Protein AF-A0AAN7C8I9-F1 (afdb_monomer_lite)

Secondary structure (DSSP, 8-state):
---------THHHHTT----TGGGT-EEEE-TTT--EEEESSSS---EEEEEEEEEEEEETT-HHHHHHHHTT-HHHHHHHHHHTSHHHHHHHHHHH-TT--EEEEEEEEEEE----STT----S--EEEEEEEEE-----GGGSS--

Radius of gyration: 19.4 Å; chains: 1; bounding box: 58×30×47 Å

pLDDT: mean 72.13, std 17.39, range [27.97, 93.81]

Organism: NCBI:txid79813

Structure (mmCIF, N/CA/C/O backbone):
data_AF-A0AAN7C8I9-F1
#
_entry.id   AF-A0AAN7C8I9-F1
#
loop_
_atom_site.group_PDB
_atom_site.id
_atom_site.type_symbol
_atom_site.label_atom_id
_atom_site.label_alt_id
_atom_site.label_comp_id
_atom_site.label_asym_id
_atom_site.label_entity_id
_atom_site.label_seq_id
_atom_site.pdbx_PDB_ins_code
_atom_site.Cartn_x
_atom_site.Cartn_y
_atom_site.Cartn_z
_atom_site.occupancy
_atom_site.B_iso_or_equiv
_atom_site.auth_seq_id
_atom_site.auth_comp_id
_atom_site.auth_asym_id
_atom_site.auth_atom_id
_atom_site.pdbx_PDB_model_num
ATOM 1 N N . MET A 1 1 ? -32.647 3.059 -3.118 1.00 32.75 1 MET A N 1
ATOM 2 C CA . MET A 1 1 ? -31.753 1.885 -3.204 1.00 32.75 1 MET A CA 1
ATOM 3 C C . MET A 1 1 ? -30.351 2.348 -2.859 1.00 32.75 1 MET A C 1
ATOM 5 O O . MET A 1 1 ? -29.703 2.981 -3.679 1.00 32.75 1 MET A O 1
ATOM 9 N N . THR A 1 2 ? -29.940 2.137 -1.615 1.00 27.97 2 THR A N 1
ATOM 10 C CA . THR A 1 2 ? -28.607 2.492 -1.113 1.00 27.97 2 THR A CA 1
ATOM 11 C C . THR A 1 2 ? -27.671 1.328 -1.438 1.00 27.97 2 THR A C 1
ATOM 13 O O . THR A 1 2 ? -28.047 0.194 -1.137 1.00 27.97 2 THR A O 1
ATOM 16 N N . PRO A 1 3 ? -26.498 1.535 -2.060 1.00 34.06 3 PRO A N 1
ATOM 17 C CA . PRO A 1 3 ? -25.567 0.438 -2.266 1.00 34.06 3 PRO A CA 1
ATOM 18 C C . PRO A 1 3 ? -25.014 0.047 -0.894 1.00 34.06 3 PRO A C 1
ATOM 20 O O . PRO A 1 3 ? -24.304 0.822 -0.253 1.00 34.06 3 PRO A O 1
ATOM 23 N N . LEU A 1 4 ? -25.401 -1.136 -0.414 1.00 37.62 4 LEU A N 1
ATOM 24 C CA . LEU A 1 4 ? -24.752 -1.781 0.721 1.00 37.62 4 LEU A CA 1
ATOM 25 C C . LEU A 1 4 ? -23.265 -1.893 0.376 1.00 37.62 4 LEU A C 1
ATOM 27 O O . LEU A 1 4 ? -22.918 -2.403 -0.689 1.00 37.62 4 LEU A O 1
ATOM 31 N N . LEU A 1 5 ? -22.403 -1.351 1.238 1.00 42.94 5 LEU A N 1
ATOM 32 C CA . LEU A 1 5 ? -20.957 -1.520 1.137 1.00 42.94 5 LEU A CA 1
ATOM 33 C C . LEU A 1 5 ? -20.675 -3.020 1.156 1.00 42.94 5 LEU A C 1
ATOM 35 O O . LEU A 1 5 ? -20.799 -3.677 2.187 1.00 42.94 5 LEU A O 1
ATOM 39 N N . ASP A 1 6 ? -20.385 -3.570 -0.014 1.00 44.22 6 ASP A N 1
ATOM 40 C CA . ASP A 1 6 ? -20.184 -4.995 -0.179 1.00 44.22 6 ASP A CA 1
ATOM 41 C C . ASP A 1 6 ? -18.790 -5.350 0.357 1.00 44.22 6 ASP A C 1
ATOM 43 O O . ASP A 1 6 ? -17.793 -5.292 -0.362 1.00 44.22 6 ASP A O 1
ATOM 47 N N . PHE A 1 7 ? -18.702 -5.675 1.653 1.00 47.06 7 PHE A N 1
ATOM 48 C CA . PHE A 1 7 ? -17.485 -6.132 2.350 1.00 47.06 7 PHE A CA 1
ATOM 49 C C . PHE A 1 7 ? -17.096 -7.569 1.948 1.00 47.06 7 PHE A C 1
ATOM 51 O O . PHE A 1 7 ? -16.662 -8.400 2.763 1.00 47.06 7 PHE A O 1
ATOM 58 N N . ASN A 1 8 ? -17.334 -7.912 0.687 1.00 50.03 8 ASN A N 1
ATOM 59 C CA . ASN A 1 8 ? -16.990 -9.196 0.122 1.00 50.03 8 ASN A CA 1
ATOM 60 C C . ASN A 1 8 ? -15.474 -9.281 -0.055 1.00 50.03 8 ASN A C 1
ATOM 62 O O . ASN A 1 8 ? -14.808 -8.327 -0.443 1.00 50.03 8 ASN A O 1
ATOM 66 N N . TYR A 1 9 ? -14.954 -10.449 0.312 1.00 53.62 9 TYR A N 1
ATOM 67 C CA . TYR A 1 9 ? -13.560 -10.873 0.245 1.00 53.62 9 TYR A CA 1
ATOM 68 C C . TYR A 1 9 ? -12.780 -10.185 -0.895 1.00 53.62 9 TYR A C 1
ATOM 70 O O . TYR A 1 9 ? -12.973 -10.480 -2.076 1.00 53.62 9 TYR A O 1
ATOM 78 N N . VAL A 1 10 ? -11.884 -9.259 -0.536 1.00 58.47 10 VAL A N 1
ATOM 79 C CA . VAL A 1 10 ? -11.162 -8.370 -1.469 1.00 58.47 10 VAL A CA 1
ATOM 80 C C . VAL A 1 10 ? -10.090 -9.135 -2.253 1.00 58.47 10 VAL A C 1
ATOM 82 O O . VAL A 1 10 ? -9.513 -8.611 -3.201 1.00 58.47 10 VAL A O 1
ATOM 85 N N . CYS A 1 11 ? -9.841 -10.411 -1.939 1.00 54.56 11 CYS A N 1
ATOM 86 C CA . CYS A 1 11 ? -8.796 -11.200 -2.589 1.00 54.56 11 CYS A CA 1
ATOM 87 C C . CYS A 1 11 ? -8.979 -11.332 -4.115 1.00 54.56 11 CYS A C 1
ATOM 89 O O . CYS A 1 11 ? -7.991 -11.478 -4.834 1.00 54.56 11 CYS A O 1
ATOM 91 N N . GLY A 1 12 ? -10.209 -11.216 -4.637 1.00 55.88 12 GLY A N 1
ATOM 92 C CA . GLY A 1 12 ? -10.450 -11.098 -6.083 1.00 55.88 12 GLY A CA 1
ATOM 93 C C . GLY A 1 12 ? -9.809 -9.848 -6.710 1.00 55.88 12 GLY A C 1
ATOM 94 O O . GLY A 1 12 ? -9.375 -9.898 -7.855 1.00 55.88 12 GLY A O 1
ATOM 95 N N . ARG A 1 13 ? -9.671 -8.757 -5.942 1.00 53.06 13 ARG A N 1
ATOM 96 C CA . ARG A 1 13 ? -8.946 -7.527 -6.313 1.00 53.06 13 ARG A CA 1
ATOM 97 C C . ARG A 1 13 ? -7.452 -7.597 -6.000 1.00 53.06 13 ARG A C 1
ATOM 99 O O . ARG A 1 13 ? -6.675 -6.991 -6.724 1.00 53.06 13 ARG A O 1
ATOM 106 N N . CYS A 1 14 ? -7.032 -8.374 -4.998 1.00 52.75 14 CYS A N 1
ATOM 107 C CA . CYS A 1 14 ? -5.609 -8.674 -4.782 1.00 52.75 14 CYS A CA 1
ATOM 108 C C . CYS A 1 14 ? -5.053 -9.580 -5.931 1.00 52.75 14 CYS A C 1
ATOM 110 O O . CYS A 1 14 ? -3.908 -9.400 -6.331 1.00 52.75 14 CYS A O 1
ATOM 112 N N . LYS A 1 15 ? -5.880 -10.412 -6.607 1.00 49.62 15 LYS A N 1
ATOM 113 C CA . LYS A 1 15 ? -5.560 -10.998 -7.943 1.00 49.62 15 LYS A CA 1
ATOM 114 C C . LYS A 1 15 ? -5.471 -9.958 -9.080 1.00 49.62 15 LYS A C 1
ATOM 116 O O . LYS A 1 15 ? -4.999 -10.288 -10.164 1.00 49.62 15 LYS A O 1
ATOM 121 N N . GLY A 1 16 ? -5.942 -8.733 -8.844 1.00 47.59 16 GLY A N 1
ATOM 122 C CA . GLY A 1 16 ? -5.882 -7.582 -9.750 1.00 47.59 16 GLY A CA 1
ATOM 123 C C . GLY A 1 16 ? -4.601 -6.753 -9.627 1.00 47.59 16 GLY A C 1
ATOM 124 O O . GLY A 1 16 ? -4.404 -5.848 -10.427 1.00 47.59 16 GLY A O 1
ATOM 125 N N . LEU A 1 17 ? -3.694 -7.088 -8.700 1.00 54.91 17 LEU A N 1
ATOM 126 C CA . LEU A 1 17 ? -2.321 -6.566 -8.695 1.00 54.91 17 LEU A CA 1
ATOM 127 C C . LEU A 1 17 ? -1.427 -7.345 -9.674 1.00 54.91 17 LEU A C 1
ATOM 129 O O . LEU A 1 17 ? -0.252 -7.574 -9.404 1.00 54.91 17 LEU A O 1
ATOM 133 N N . ARG A 1 18 ? -1.979 -7.799 -10.807 1.00 56.50 18 ARG A N 1
ATOM 134 C CA . ARG A 1 18 ? -1.134 -8.225 -11.921 1.00 56.50 18 ARG A CA 1
ATOM 135 C C . ARG A 1 18 ? -0.550 -6.955 -12.510 1.00 56.50 18 ARG A C 1
ATOM 137 O O . ARG A 1 18 ? -1.285 -6.106 -13.005 1.00 56.50 18 ARG A O 1
ATOM 144 N N . PHE A 1 19 ? 0.759 -6.820 -12.378 1.00 63.72 19 PHE A N 1
ATOM 145 C CA . PHE A 1 19 ? 1.511 -5.805 -13.083 1.00 63.72 19 PHE A CA 1
ATOM 146 C C . PHE A 1 19 ? 1.506 -6.199 -14.563 1.00 63.72 19 PHE A C 1
ATOM 148 O O . PHE A 1 19 ? 2.253 -7.078 -14.976 1.00 63.72 19 PHE A O 1
ATOM 155 N N . ASP A 1 20 ? 0.542 -5.658 -15.306 1.00 70.31 20 ASP A N 1
ATOM 156 C CA . ASP A 1 20 ? 0.452 -5.793 -16.760 1.00 70.31 20 ASP A CA 1
ATOM 157 C C . ASP A 1 20 ? 1.374 -4.734 -17.364 1.00 70.31 20 ASP A C 1
ATOM 159 O O . ASP A 1 20 ? 0.958 -3.624 -17.695 1.00 70.31 20 ASP A O 1
ATOM 163 N N . ASP A 1 21 ? 2.664 -5.052 -17.366 1.00 71.19 21 ASP A N 1
ATOM 164 C CA . ASP A 1 21 ? 3.720 -4.194 -17.885 1.00 71.19 21 ASP A CA 1
ATOM 165 C C . ASP A 1 21 ? 3.448 -3.786 -19.335 1.00 71.19 21 ASP A C 1
ATOM 167 O O . ASP A 1 21 ? 3.550 -2.603 -19.654 1.00 71.19 21 ASP A O 1
ATOM 171 N N . ALA A 1 22 ? 2.973 -4.707 -20.174 1.00 72.94 22 ALA A N 1
ATOM 172 C CA . ALA A 1 22 ? 2.559 -4.418 -21.542 1.00 72.94 22 ALA A CA 1
ATOM 173 C C . ALA A 1 22 ? 1.454 -3.344 -21.614 1.00 72.94 22 ALA A C 1
ATOM 175 O O . ALA A 1 22 ? 1.573 -2.383 -22.378 1.00 72.94 22 ALA A O 1
ATOM 176 N N . ALA A 1 23 ? 0.399 -3.443 -20.794 1.00 73.94 23 ALA A N 1
ATOM 177 C CA . ALA A 1 23 ? -0.658 -2.424 -20.747 1.00 73.94 23 ALA A CA 1
ATOM 178 C C . ALA A 1 23 ? -0.178 -1.067 -20.199 1.00 73.94 23 ALA A C 1
ATOM 180 O O . ALA A 1 23 ? -0.801 -0.036 -20.465 1.00 73.94 23 ALA A O 1
ATOM 181 N N . LEU A 1 24 ? 0.921 -1.057 -19.444 1.00 72.81 24 LEU A N 1
ATOM 182 C CA . LEU A 1 24 ? 1.569 0.149 -18.928 1.00 72.81 24 LEU A CA 1
ATOM 183 C C . LEU A 1 24 ? 2.602 0.740 -19.906 1.00 72.81 24 LEU A C 1
ATOM 185 O O . LEU A 1 24 ? 3.273 1.710 -19.553 1.00 72.81 24 LEU A O 1
ATOM 189 N N . GLY A 1 25 ? 2.701 0.200 -21.128 1.00 79.00 25 GLY A N 1
ATOM 190 C CA . GLY A 1 25 ? 3.646 0.653 -22.155 1.00 79.00 25 GLY A CA 1
ATOM 191 C C . GLY A 1 25 ? 5.049 0.069 -21.997 1.00 79.00 25 GLY A C 1
ATOM 192 O O . GLY A 1 25 ? 6.001 0.604 -22.556 1.00 79.00 25 GLY A O 1
ATOM 193 N N . GLY A 1 26 ? 5.175 -1.004 -21.219 1.00 83.06 26 GLY A N 1
ATOM 194 C CA . GLY A 1 26 ? 6.409 -1.744 -21.038 1.00 83.06 26 GLY A CA 1
ATOM 195 C C . GLY A 1 26 ? 6.876 -2.387 -22.340 1.00 83.06 26 GLY A C 1
ATOM 196 O O . GLY A 1 26 ? 6.076 -2.935 -23.102 1.00 83.06 26 GLY A O 1
ATOM 197 N N . PHE A 1 27 ? 8.177 -2.334 -22.586 1.00 82.94 27 PHE A N 1
ATOM 198 C CA . PHE A 1 27 ? 8.833 -2.984 -23.707 1.00 82.94 27 PHE A CA 1
ATOM 199 C C . PHE A 1 27 ? 10.162 -3.593 -23.268 1.00 82.94 27 PHE A C 1
ATOM 201 O O . PHE A 1 27 ? 10.808 -3.136 -22.324 1.00 82.94 27 PHE A O 1
ATOM 208 N N . GLU A 1 28 ? 10.564 -4.642 -23.974 1.00 83.00 28 GLU A N 1
ATOM 209 C CA . GLU A 1 28 ? 11.881 -5.240 -23.817 1.00 83.00 28 GLU A CA 1
ATOM 210 C C . GLU A 1 28 ? 12.938 -4.326 -24.452 1.00 83.00 28 GLU A C 1
ATOM 212 O O . GLU A 1 28 ? 12.850 -3.973 -25.630 1.00 83.00 28 GLU A O 1
ATOM 217 N N . SER A 1 29 ? 13.934 -3.937 -23.666 1.00 81.12 29 SER A N 1
ATOM 218 C CA . SER A 1 29 ? 15.134 -3.230 -24.101 1.00 81.12 29 SER A CA 1
ATOM 219 C C . SER A 1 29 ? 16.347 -4.111 -23.839 1.00 81.12 29 SER A C 1
ATOM 221 O O . SER A 1 29 ? 16.315 -5.011 -23.008 1.00 81.12 29 SER A O 1
ATOM 223 N N . VAL A 1 30 ? 17.445 -3.830 -24.531 1.00 80.06 30 VAL A N 1
ATOM 224 C CA . VAL A 1 30 ? 18.747 -4.405 -24.195 1.00 80.06 30 VAL A CA 1
ATOM 225 C C . VAL 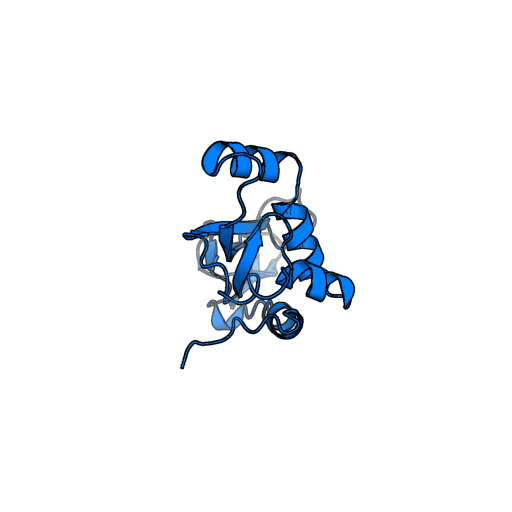A 1 30 ? 19.484 -3.404 -23.317 1.00 80.06 30 VAL A C 1
ATOM 227 O O . VAL A 1 30 ? 19.570 -2.223 -23.667 1.00 80.06 30 VAL A O 1
ATOM 230 N N . SER A 1 31 ? 19.989 -3.865 -22.179 1.00 73.19 31 SER A N 1
ATOM 231 C CA . SER A 1 31 ? 20.826 -3.072 -21.289 1.00 73.19 31 SER A CA 1
ATOM 232 C C . SER A 1 31 ? 22.094 -2.635 -22.016 1.00 73.19 31 SER A C 1
ATOM 234 O O . SER A 1 31 ? 22.812 -3.432 -22.626 1.00 73.19 31 SER A O 1
ATOM 236 N N . ASN A 1 32 ? 22.402 -1.343 -21.915 1.00 69.94 32 ASN A N 1
ATOM 237 C CA . ASN A 1 32 ? 23.599 -0.757 -22.517 1.00 69.94 32 ASN A CA 1
ATOM 238 C C . ASN A 1 32 ? 24.901 -1.209 -21.825 1.00 69.94 32 ASN A C 1
ATOM 240 O O . ASN A 1 32 ? 25.987 -0.929 -22.335 1.00 69.94 32 ASN A O 1
ATOM 244 N N . TYR A 1 33 ? 24.812 -1.859 -20.658 1.00 67.44 33 TYR A N 1
ATOM 245 C CA . TYR A 1 33 ? 25.960 -2.157 -19.800 1.00 67.44 33 TYR A CA 1
ATOM 246 C C . TYR A 1 33 ? 26.453 -3.602 -19.899 1.00 67.44 33 TYR A C 1
ATOM 248 O O . TYR A 1 33 ? 27.665 -3.825 -19.894 1.00 67.44 33 TYR A O 1
ATOM 256 N N . ASP A 1 34 ? 25.539 -4.567 -19.963 1.00 76.94 34 ASP A N 1
ATOM 257 C CA . ASP A 1 34 ? 25.829 -6.008 -19.976 1.00 76.94 34 ASP A CA 1
ATOM 258 C C . ASP A 1 34 ? 25.202 -6.742 -21.172 1.00 76.94 34 ASP A C 1
ATOM 260 O O . ASP A 1 34 ? 25.566 -7.885 -21.438 1.00 76.94 34 ASP A O 1
ATOM 264 N N . GLY A 1 35 ? 24.344 -6.071 -21.950 1.00 78.00 35 GLY A N 1
ATOM 265 C CA . GLY A 1 35 ? 23.661 -6.668 -23.095 1.00 78.00 35 GLY A CA 1
ATOM 266 C C . GLY A 1 35 ? 22.508 -7.598 -22.713 1.00 78.00 35 GLY A C 1
ATOM 267 O O . GLY A 1 35 ? 21.988 -8.288 -23.590 1.00 78.00 35 GLY A O 1
ATOM 268 N N . GLU A 1 36 ? 22.110 -7.626 -21.439 1.00 76.69 36 GLU A N 1
ATOM 269 C CA . GLU A 1 36 ? 20.985 -8.428 -20.962 1.00 76.69 36 GLU A CA 1
ATOM 270 C C . GLU A 1 36 ? 19.643 -7.763 -21.291 1.00 76.69 36 GLU A C 1
ATOM 272 O O . GLU A 1 36 ? 19.546 -6.547 -21.480 1.00 76.69 36 GLU A O 1
ATOM 277 N N . SER A 1 37 ? 18.594 -8.578 -21.370 1.00 78.19 37 SER A N 1
ATOM 278 C CA . SER A 1 37 ? 17.227 -8.087 -21.546 1.00 78.19 37 SER A CA 1
ATOM 279 C C . SER A 1 37 ? 16.749 -7.373 -20.278 1.00 78.19 37 SER A C 1
ATOM 281 O O . SER A 1 37 ? 16.879 -7.892 -19.168 1.00 78.19 37 SER A O 1
ATOM 283 N N . GLU A 1 38 ? 16.192 -6.176 -20.441 1.00 77.38 38 GLU A N 1
ATOM 284 C CA . GLU A 1 38 ? 15.601 -5.381 -19.370 1.00 77.38 38 GLU A CA 1
ATOM 285 C C . GLU A 1 38 ? 14.205 -4.884 -19.766 1.00 77.38 38 GLU A C 1
ATOM 287 O O . GLU A 1 38 ? 13.947 -4.503 -20.910 1.00 77.38 38 GLU A O 1
ATOM 292 N N . LEU A 1 39 ? 13.286 -4.853 -18.802 1.00 76.75 39 LEU A N 1
ATOM 293 C CA . LEU A 1 39 ? 11.981 -4.223 -18.986 1.00 76.75 39 LEU A CA 1
ATOM 294 C C . LEU A 1 39 ? 12.132 -2.705 -18.851 1.00 76.75 39 LEU A C 1
ATOM 296 O O . LEU A 1 39 ? 12.524 -2.230 -17.788 1.00 76.75 39 LEU A O 1
ATOM 300 N N . LYS A 1 40 ? 11.760 -1.944 -19.882 1.00 79.06 40 LYS A N 1
ATOM 301 C CA . LYS A 1 40 ? 11.660 -0.477 -19.846 1.00 79.06 40 LYS A CA 1
ATOM 302 C C . LYS A 1 40 ? 10.233 -0.015 -20.072 1.00 79.06 40 LYS A C 1
ATOM 304 O O . LYS A 1 40 ? 9.443 -0.701 -20.701 1.00 79.06 40 LYS A O 1
ATOM 309 N N . PHE A 1 41 ? 9.920 1.179 -19.580 1.00 77.44 41 PHE A N 1
ATOM 310 C CA . PHE A 1 41 ? 8.627 1.839 -19.802 1.00 77.44 41 PHE A CA 1
ATOM 311 C C . PHE A 1 41 ? 8.732 3.126 -20.624 1.00 77.44 41 PHE A C 1
ATOM 313 O O . PHE A 1 41 ? 7.717 3.732 -20.953 1.00 77.44 41 PHE A O 1
ATOM 320 N N . ASP A 1 42 ? 9.953 3.568 -20.920 1.00 74.31 42 ASP A N 1
ATOM 321 C CA . ASP A 1 42 ? 10.253 4.705 -21.784 1.00 74.31 42 ASP A CA 1
ATOM 322 C C . ASP A 1 42 ? 11.697 4.570 -22.301 1.00 74.31 42 ASP A C 1
ATOM 324 O O . ASP A 1 42 ? 12.456 3.723 -21.822 1.00 74.31 42 ASP A O 1
ATOM 328 N N . GLU A 1 43 ? 12.087 5.406 -23.258 1.00 72.38 43 GLU A N 1
ATOM 329 C CA . GLU A 1 43 ? 13.462 5.459 -23.773 1.00 72.38 43 GLU A CA 1
ATOM 330 C C . GLU A 1 43 ? 14.440 6.108 -22.772 1.00 72.38 43 GLU A C 1
ATOM 332 O O . GLU A 1 43 ? 15.654 5.953 -22.909 1.00 72.38 43 GLU A O 1
ATOM 337 N N . ASP A 1 44 ? 13.925 6.819 -21.759 1.00 74.31 44 ASP A N 1
ATOM 338 C CA . ASP A 1 44 ? 14.714 7.474 -20.710 1.00 74.31 44 ASP A CA 1
ATOM 339 C C . ASP A 1 44 ? 14.741 6.704 -19.373 1.00 74.31 44 ASP A C 1
ATOM 341 O O . ASP A 1 44 ? 13.939 5.808 -19.114 1.00 74.31 44 ASP A O 1
ATOM 345 N N . GLU A 1 45 ? 15.669 7.083 -18.488 1.00 70.00 45 GLU A N 1
ATOM 346 C CA . GLU A 1 45 ? 15.883 6.429 -17.185 1.00 70.00 45 GLU A CA 1
ATOM 347 C C . GLU A 1 45 ? 15.076 7.055 -16.031 1.00 70.00 45 GLU A C 1
ATOM 349 O O . GLU A 1 45 ? 15.354 6.795 -14.862 1.00 70.00 45 GLU A O 1
ATOM 354 N N . ARG A 1 46 ? 14.093 7.932 -16.289 1.00 72.75 46 ARG A N 1
ATOM 355 C CA . ARG A 1 46 ? 13.449 8.645 -15.168 1.00 72.75 46 ARG A CA 1
ATOM 356 C C . ARG A 1 46 ? 12.513 7.729 -14.374 1.00 72.75 46 ARG A C 1
ATOM 358 O O . ARG A 1 46 ? 11.846 6.842 -14.907 1.00 72.75 46 ARG A O 1
ATOM 365 N N . LEU A 1 47 ? 12.380 8.034 -13.087 1.00 70.50 47 LEU A N 1
ATOM 366 C CA . LEU A 1 47 ? 11.412 7.409 -12.193 1.00 70.50 47 LEU A CA 1
ATOM 367 C C . LEU A 1 47 ? 9.978 7.541 -12.746 1.00 70.50 47 LEU A C 1
ATOM 369 O O . LEU A 1 47 ? 9.523 8.643 -13.066 1.00 70.50 47 LEU A O 1
ATOM 373 N N . ARG A 1 48 ? 9.249 6.424 -12.826 1.00 75.44 48 ARG A N 1
ATOM 374 C CA . ARG A 1 48 ? 7.853 6.379 -13.284 1.00 75.44 48 ARG A CA 1
ATOM 375 C C . ARG A 1 48 ? 6.913 6.014 -12.144 1.00 75.44 48 ARG A C 1
ATOM 377 O O . ARG A 1 48 ? 7.219 5.153 -11.325 1.00 75.44 48 ARG A O 1
ATOM 384 N N . LYS A 1 49 ? 5.745 6.663 -12.116 1.00 78.31 49 LYS A N 1
ATOM 385 C CA . LYS A 1 49 ? 4.661 6.382 -11.167 1.00 78.31 49 LYS A CA 1
ATOM 386 C C . LYS A 1 49 ? 3.466 5.815 -11.920 1.00 78.31 49 LYS A C 1
ATOM 388 O O . LYS A 1 49 ? 2.840 6.514 -12.713 1.00 78.31 49 LYS A O 1
ATOM 393 N N . PHE A 1 50 ? 3.117 4.572 -11.628 1.00 77.69 50 PHE A N 1
ATOM 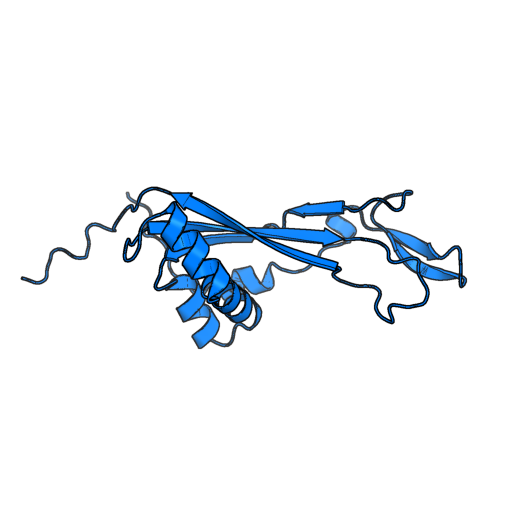394 C CA . PHE A 1 50 ? 1.974 3.878 -12.200 1.00 77.69 50 PHE A CA 1
ATOM 395 C C . PHE A 1 50 ? 0.883 3.740 -11.149 1.00 77.69 50 PHE A C 1
ATOM 397 O O . PHE A 1 50 ? 1.083 3.153 -10.086 1.00 77.69 50 PHE A O 1
ATOM 404 N N . ARG A 1 51 ? -0.304 4.275 -11.432 1.00 75.44 51 ARG A N 1
ATOM 405 C CA . ARG A 1 51 ? -1.465 4.042 -10.574 1.00 75.44 51 ARG A CA 1
ATOM 406 C C . ARG A 1 51 ? -1.981 2.639 -10.850 1.00 75.44 51 ARG A C 1
ATOM 408 O O . ARG A 1 51 ? -2.422 2.353 -11.961 1.00 75.44 51 ARG A O 1
ATOM 415 N N . LEU A 1 52 ? -1.947 1.777 -9.842 1.00 74.06 52 LEU A N 1
ATOM 416 C CA . LEU A 1 52 ? -2.546 0.459 -9.969 1.00 74.06 52 LEU A CA 1
ATOM 417 C C . LEU A 1 52 ? -4.067 0.632 -9.982 1.00 74.06 52 LEU A C 1
ATOM 419 O O . LEU A 1 52 ? -4.606 1.500 -9.289 1.00 74.06 52 LEU A O 1
ATOM 423 N N . ASN A 1 53 ? -4.782 -0.197 -10.746 1.00 70.44 53 ASN A N 1
ATOM 424 C CA . ASN A 1 53 ? -6.249 -0.227 -10.718 1.00 70.44 53 ASN A CA 1
ATOM 425 C C . ASN A 1 53 ? -6.758 -0.920 -9.437 1.00 70.44 53 ASN A C 1
ATOM 427 O O . ASN A 1 53 ? -7.539 -1.870 -9.467 1.00 70.44 53 ASN A O 1
ATOM 431 N N . TYR A 1 54 ? -6.255 -0.459 -8.295 1.00 74.25 54 TYR A N 1
ATOM 432 C CA . TYR A 1 54 ? -6.597 -0.908 -6.965 1.00 74.25 54 TYR A CA 1
ATOM 433 C C . TYR A 1 54 ? -7.288 0.242 -6.245 1.00 74.25 54 TYR A C 1
ATOM 435 O O . TYR A 1 54 ? -6.672 1.256 -5.919 1.00 74.25 54 TYR A O 1
ATOM 443 N N . LYS A 1 55 ? -8.586 0.069 -6.010 1.00 76.50 55 LYS A N 1
ATOM 444 C CA . LYS A 1 55 ? -9.390 0.958 -5.175 1.00 76.50 55 LYS A CA 1
ATOM 445 C C . LYS A 1 55 ? -10.107 0.116 -4.139 1.00 76.50 55 LYS A C 1
ATOM 447 O O . LYS A 1 55 ? -10.874 -0.789 -4.496 1.00 76.50 55 LYS A O 1
ATOM 452 N N . LEU A 1 56 ? -9.861 0.402 -2.868 1.00 85.69 56 LEU A N 1
ATOM 453 C CA . LEU A 1 56 ? -10.521 -0.264 -1.754 1.00 85.69 56 LEU A CA 1
ATOM 454 C C . LEU A 1 56 ? -11.040 0.774 -0.772 1.00 85.69 56 LEU A C 1
ATOM 456 O O . LEU A 1 56 ? -10.275 1.594 -0.295 1.00 85.69 56 LEU A O 1
ATOM 460 N N . LYS A 1 57 ? -12.322 0.685 -0.435 1.00 88.31 57 LYS A N 1
ATOM 461 C CA . LYS A 1 57 ? -12.908 1.449 0.657 1.00 88.31 57 LYS A CA 1
ATOM 462 C C . LYS A 1 57 ? -12.960 0.578 1.907 1.00 88.31 57 LYS A C 1
ATOM 464 O O . LYS A 1 57 ? -13.435 -0.555 1.824 1.00 88.31 57 LYS A O 1
ATOM 469 N N . ASP A 1 58 ? -12.490 1.093 3.034 1.00 90.00 58 ASP A N 1
ATOM 470 C CA . ASP A 1 58 ? -12.467 0.400 4.324 1.00 90.00 58 ASP A CA 1
ATOM 471 C C . ASP A 1 58 ? -12.782 1.362 5.489 1.00 90.00 58 ASP A C 1
ATOM 473 O O . ASP A 1 58 ? -12.996 2.559 5.280 1.00 90.00 58 ASP A O 1
ATOM 477 N N . LEU A 1 59 ? -12.855 0.842 6.715 1.00 91.12 59 LEU A N 1
ATOM 478 C CA . LEU A 1 59 ? -13.138 1.620 7.928 1.00 91.12 59 LEU A CA 1
ATOM 479 C C . LEU A 1 59 ? -11.954 1.565 8.894 1.00 91.12 59 LEU A C 1
ATOM 481 O O . LEU A 1 59 ? -11.647 0.507 9.431 1.00 91.12 59 LEU A O 1
ATOM 485 N N . TYR A 1 60 ? -11.306 2.696 9.152 1.00 90.19 60 TYR A N 1
ATOM 486 C CA . TYR A 1 60 ? -10.259 2.794 10.174 1.00 90.19 60 TYR A CA 1
ATOM 487 C C . TYR A 1 60 ? -10.899 2.962 11.568 1.00 90.19 60 TYR A C 1
ATOM 489 O O . TYR A 1 60 ? -11.927 3.641 11.655 1.00 90.19 60 TYR A O 1
ATOM 497 N N . PRO A 1 61 ? -10.337 2.396 12.657 1.00 91.50 61 PRO A N 1
ATOM 498 C CA . PRO A 1 61 ? -9.063 1.663 12.752 1.00 91.50 61 PRO A CA 1
ATOM 499 C C . PRO A 1 61 ? -9.143 0.152 12.501 1.00 91.50 61 PRO A C 1
ATOM 501 O O . PRO A 1 61 ? -8.104 -0.502 12.429 1.00 91.50 61 PRO A O 1
ATOM 504 N N . GLU A 1 62 ? -10.341 -0.414 12.382 1.00 89.88 62 GLU A N 1
ATOM 505 C CA . GLU A 1 62 ? -10.533 -1.872 12.368 1.00 89.88 62 GLU A CA 1
ATOM 506 C C . GLU A 1 62 ? -10.173 -2.534 11.026 1.00 89.88 62 GLU A C 1
ATOM 508 O O . GLU A 1 62 ? -9.791 -3.706 10.979 1.00 89.88 62 GLU A O 1
ATOM 513 N N . LEU A 1 63 ? -10.265 -1.772 9.935 1.00 92.25 63 LEU A N 1
ATOM 514 C CA . LEU A 1 63 ? -10.047 -2.182 8.547 1.00 92.25 63 LEU A CA 1
ATOM 515 C C . LEU A 1 63 ? -10.745 -3.517 8.217 1.00 92.25 63 LEU A C 1
ATOM 517 O O . LEU A 1 63 ? -10.077 -4.484 7.832 1.00 92.25 63 LEU A O 1
ATOM 521 N N . PRO A 1 64 ? -12.073 -3.636 8.434 1.00 92.38 64 PRO A N 1
ATOM 522 C CA . PRO A 1 64 ? -12.795 -4.901 8.319 1.00 92.38 64 PRO A CA 1
ATOM 523 C C . PRO A 1 64 ? -12.646 -5.586 6.953 1.00 92.38 64 PRO A C 1
ATOM 525 O O . PRO A 1 64 ? -12.581 -6.818 6.908 1.00 92.38 64 PRO A O 1
ATOM 528 N N . ALA A 1 65 ? -12.563 -4.839 5.846 1.00 88.81 65 ALA A N 1
ATOM 529 C CA . ALA A 1 65 ? -12.435 -5.440 4.516 1.00 88.81 65 ALA A CA 1
ATOM 530 C C . ALA A 1 65 ? -11.052 -6.086 4.315 1.00 88.81 65 ALA A C 1
ATOM 532 O O . ALA A 1 65 ? -10.954 -7.236 3.857 1.00 88.81 65 ALA A O 1
ATOM 533 N N . LEU A 1 66 ? -9.985 -5.382 4.702 1.00 89.94 66 LEU A N 1
ATOM 534 C CA . LEU A 1 66 ? -8.625 -5.917 4.694 1.00 89.94 66 LEU A CA 1
ATOM 535 C C . LEU A 1 66 ? -8.451 -7.054 5.706 1.00 89.94 66 LEU A C 1
ATOM 537 O O . LEU A 1 66 ? -7.871 -8.082 5.365 1.00 89.94 66 LEU A O 1
ATOM 541 N N . SER A 1 67 ? -8.995 -6.904 6.917 1.00 91.88 67 SER A N 1
ATOM 542 C CA . SER A 1 67 ? -8.939 -7.906 7.989 1.00 91.88 67 SER A CA 1
ATOM 543 C C . SER A 1 67 ? -9.560 -9.232 7.547 1.00 91.88 67 SER A C 1
ATOM 545 O O . SER A 1 67 ? -8.908 -10.277 7.589 1.00 91.88 67 SER A O 1
ATOM 547 N N . LYS A 1 68 ? -10.780 -9.187 6.994 1.00 88.81 68 LYS A N 1
ATOM 548 C CA . LYS A 1 68 ? -11.465 -10.365 6.444 1.00 88.81 68 LYS A CA 1
ATOM 549 C C . LYS A 1 68 ? -10.678 -11.020 5.304 1.00 88.81 68 LYS A C 1
ATOM 551 O O . LYS A 1 68 ? -10.664 -12.242 5.185 1.00 88.81 68 LYS A O 1
ATOM 556 N N . SER A 1 69 ? -10.027 -10.221 4.459 1.00 86.38 69 SER A N 1
ATOM 557 C CA . SER A 1 69 ? -9.256 -10.727 3.315 1.00 86.38 69 SER A CA 1
ATOM 558 C C . SER A 1 69 ? -7.931 -11.366 3.739 1.00 86.38 69 SER A C 1
ATOM 560 O O . SER A 1 69 ? -7.577 -12.422 3.215 1.00 86.38 69 SER A O 1
ATOM 562 N N . SER A 1 70 ? -7.240 -10.770 4.714 1.00 88.00 70 SER A N 1
ATOM 563 C CA . SER A 1 70 ? -6.044 -11.334 5.351 1.00 88.00 70 SER A CA 1
ATOM 564 C C . SER A 1 70 ? -6.362 -12.661 6.050 1.00 88.00 70 SER A C 1
ATOM 566 O O . SER A 1 70 ? -5.715 -13.669 5.772 1.00 88.00 70 SER A O 1
ATOM 568 N N . ALA A 1 71 ? -7.442 -12.713 6.841 1.00 87.44 71 ALA A N 1
ATOM 569 C CA . ALA A 1 71 ? -7.880 -13.934 7.523 1.00 87.44 71 ALA A CA 1
ATOM 570 C C . ALA A 1 71 ? -8.208 -15.089 6.557 1.00 87.44 71 ALA A C 1
ATOM 572 O O . ALA A 1 71 ? -8.057 -16.256 6.910 1.00 87.44 71 ALA A O 1
ATOM 573 N N . GLY A 1 72 ? -8.622 -14.779 5.324 1.00 83.69 72 GLY A N 1
ATOM 574 C CA . GLY A 1 72 ? -8.804 -15.770 4.262 1.00 83.69 72 GLY A CA 1
ATOM 575 C C . GLY A 1 72 ? -7.551 -16.044 3.418 1.00 83.69 72 GLY A C 1
ATOM 576 O O . GLY A 1 72 ? -7.690 -16.552 2.308 1.00 83.69 72 GLY A O 1
ATOM 577 N N . GLY A 1 73 ? -6.354 -15.687 3.896 1.00 83.69 73 GLY A N 1
ATOM 578 C CA . GLY A 1 73 ? -5.059 -16.067 3.316 1.00 83.69 73 GLY A CA 1
ATOM 579 C C . GLY A 1 73 ? -4.452 -15.085 2.309 1.00 83.69 73 GLY A C 1
ATOM 580 O O . GLY A 1 73 ? -3.471 -15.421 1.646 1.00 83.69 73 GLY A O 1
ATOM 581 N N . CYS A 1 74 ? -5.005 -13.880 2.150 1.00 84.19 74 CYS A N 1
ATOM 582 C CA . CYS A 1 74 ? -4.483 -12.929 1.172 1.00 84.19 74 CYS A CA 1
ATOM 583 C C . CYS A 1 74 ? -3.279 -12.132 1.707 1.00 84.19 74 CYS A C 1
ATOM 585 O O . CYS A 1 74 ? -3.452 -11.134 2.406 1.00 84.19 74 CYS A O 1
ATOM 587 N N . GLN A 1 75 ? -2.068 -12.524 1.306 1.00 82.62 75 GLN A N 1
ATOM 588 C CA . GLN A 1 75 ? -0.811 -11.904 1.756 1.00 82.62 75 GLN A CA 1
ATOM 589 C C . GLN A 1 75 ? -0.681 -10.416 1.392 1.00 82.62 75 GLN A C 1
ATOM 591 O O . GLN A 1 75 ? -0.250 -9.623 2.220 1.00 82.62 75 GLN A O 1
ATOM 596 N N . SER A 1 76 ? -1.082 -9.997 0.186 1.00 82.50 76 SER A N 1
ATOM 597 C CA . SER A 1 76 ? -1.004 -8.578 -0.211 1.00 82.50 76 SER A CA 1
ATOM 598 C C . SER A 1 76 ? -1.943 -7.704 0.617 1.00 82.50 76 SER A C 1
ATOM 600 O O . SER A 1 76 ? -1.575 -6.626 1.073 1.00 82.50 76 SER A O 1
ATOM 602 N N . CYS A 1 77 ? -3.165 -8.188 0.830 1.00 86.25 77 CYS A N 1
ATOM 603 C CA . CYS A 1 77 ? -4.164 -7.504 1.632 1.00 86.25 77 CYS A CA 1
ATOM 604 C C . CYS A 1 77 ? -3.726 -7.466 3.129 1.00 86.25 77 CYS A C 1
ATOM 606 O O . CYS A 1 77 ? -3.963 -6.466 3.807 1.00 86.25 77 CYS A O 1
ATOM 608 N N . ASP A 1 78 ? -3.019 -8.493 3.628 1.00 87.88 78 ASP A N 1
ATOM 609 C CA . ASP A 1 78 ? -2.383 -8.486 4.958 1.00 87.88 78 ASP A CA 1
ATOM 610 C C . ASP A 1 78 ? -1.239 -7.466 5.069 1.00 87.88 78 ASP A C 1
ATOM 612 O O . ASP A 1 78 ? -1.214 -6.665 6.003 1.00 87.88 78 ASP A O 1
ATOM 616 N N . PHE A 1 79 ? -0.353 -7.418 4.071 1.00 88.62 79 PHE A N 1
ATOM 617 C CA . PHE A 1 79 ? 0.728 -6.435 3.996 1.00 88.62 79 PHE A CA 1
ATOM 618 C C . PHE A 1 79 ? 0.196 -4.994 4.040 1.00 88.62 79 PHE A C 1
ATOM 620 O O . PHE A 1 79 ? 0.660 -4.189 4.847 1.00 88.62 79 PHE A O 1
ATOM 627 N N . ILE A 1 80 ? -0.818 -4.674 3.225 1.00 89.62 80 ILE A N 1
ATOM 628 C CA . ILE A 1 80 ? -1.439 -3.337 3.199 1.00 89.62 80 ILE A CA 1
ATOM 629 C C . ILE A 1 80 ? -2.030 -2.997 4.572 1.00 89.62 80 ILE A C 1
ATOM 631 O O . ILE A 1 80 ? -1.817 -1.897 5.082 1.00 89.62 80 ILE A O 1
ATOM 635 N N . ARG A 1 81 ? -2.740 -3.946 5.198 1.00 92.44 81 ARG A N 1
ATOM 636 C CA . ARG A 1 81 ? -3.298 -3.766 6.544 1.00 92.44 81 ARG A CA 1
ATOM 637 C C . ARG A 1 81 ? -2.206 -3.476 7.567 1.00 92.44 81 ARG A C 1
ATOM 639 O O . ARG A 1 81 ? -2.342 -2.535 8.344 1.00 92.44 81 ARG A O 1
ATOM 646 N N . ALA A 1 82 ? -1.140 -4.270 7.570 1.00 93.25 82 ALA A N 1
ATOM 647 C CA . ALA A 1 82 ? -0.023 -4.107 8.490 1.00 93.25 82 ALA A CA 1
ATOM 648 C C . ALA A 1 82 ? 0.689 -2.760 8.295 1.00 93.25 82 ALA A C 1
ATOM 650 O O . ALA A 1 82 ? 1.036 -2.116 9.282 1.00 93.25 82 ALA A O 1
ATOM 651 N N . ALA A 1 83 ? 0.845 -2.302 7.049 1.00 91.94 83 ALA A N 1
ATOM 652 C CA . ALA A 1 83 ? 1.432 -1.002 6.738 1.00 91.94 83 ALA A CA 1
ATOM 653 C C . ALA A 1 83 ? 0.578 0.158 7.280 1.00 91.94 83 ALA A C 1
ATOM 655 O O . ALA A 1 83 ? 1.095 1.009 8.003 1.00 91.94 83 ALA A O 1
ATOM 656 N N . ILE A 1 84 ? -0.735 0.154 7.013 1.00 92.44 84 ILE A N 1
ATOM 657 C CA . ILE A 1 84 ? -1.666 1.187 7.510 1.00 92.44 84 ILE A CA 1
ATOM 658 C C . ILE A 1 84 ? -1.717 1.190 9.045 1.00 92.44 84 ILE A C 1
ATOM 660 O O . ILE A 1 84 ? -1.748 2.250 9.666 1.00 92.44 84 ILE A O 1
ATOM 664 N N . LEU A 1 85 ? -1.703 0.006 9.665 1.00 93.81 85 LEU A N 1
ATOM 665 C CA . LEU A 1 85 ? -1.729 -0.158 11.122 1.00 93.81 85 LEU A CA 1
ATOM 666 C C . LEU A 1 85 ? -0.337 -0.130 11.769 1.00 93.81 85 LEU A C 1
ATOM 668 O O . LEU A 1 85 ? -0.216 -0.417 12.964 1.00 93.81 85 LEU A O 1
ATOM 672 N N . SER A 1 86 ? 0.711 0.223 11.025 1.00 93.75 86 SER A N 1
ATOM 673 C CA . SER A 1 86 ? 2.043 0.390 11.598 1.00 93.75 86 SER A CA 1
ATOM 674 C C . SER A 1 86 ? 2.034 1.516 12.635 1.00 93.75 86 SER A C 1
ATOM 676 O O . SER A 1 86 ? 1.237 2.452 12.555 1.00 93.75 86 SER A O 1
ATOM 678 N N . LYS A 1 87 ? 2.919 1.439 13.635 1.00 91.12 87 LYS A N 1
ATOM 679 C CA . LYS A 1 87 ? 2.966 2.429 14.723 1.00 91.12 87 LYS A CA 1
ATOM 680 C C . LYS A 1 87 ? 3.085 3.861 14.190 1.00 91.12 87 LYS A C 1
ATOM 682 O O . LYS A 1 87 ? 2.400 4.753 14.687 1.00 91.12 87 LYS A O 1
ATOM 687 N N . ASP A 1 88 ? 3.928 4.061 13.183 1.00 90.94 88 ASP A N 1
ATOM 688 C CA . ASP A 1 88 ? 4.170 5.379 12.604 1.00 90.94 88 ASP A CA 1
ATOM 689 C C . ASP A 1 88 ? 2.984 5.869 11.773 1.00 90.94 88 ASP A C 1
ATOM 691 O O . ASP A 1 88 ? 2.560 7.011 11.952 1.00 90.94 88 ASP A O 1
ATOM 695 N N . SER A 1 89 ? 2.389 5.007 10.939 1.00 89.94 89 SER A N 1
ATOM 696 C CA . SER A 1 89 ? 1.197 5.364 10.163 1.00 89.94 89 SER A CA 1
ATOM 697 C C . SER A 1 89 ? 0.006 5.674 11.064 1.00 89.94 89 SER A C 1
ATOM 699 O O . SER A 1 89 ? -0.633 6.703 10.874 1.00 89.94 89 SER A O 1
ATOM 701 N N . ARG A 1 90 ? -0.259 4.854 12.092 1.00 90.75 90 ARG A N 1
ATOM 702 C CA . ARG A 1 90 ? -1.343 5.114 13.055 1.00 90.75 90 ARG A CA 1
ATOM 703 C C . ARG A 1 90 ? -1.163 6.447 13.759 1.00 90.75 90 ARG A C 1
ATOM 705 O O . ARG A 1 90 ? -2.109 7.215 13.834 1.00 90.75 90 ARG A O 1
ATOM 712 N N . ARG A 1 91 ? 0.057 6.747 14.218 1.00 90.62 91 ARG A N 1
ATOM 713 C CA . ARG A 1 91 ? 0.357 8.030 14.858 1.00 90.62 91 ARG A CA 1
ATOM 714 C C . ARG A 1 91 ? 0.047 9.204 13.927 1.00 90.62 91 ARG A C 1
ATOM 716 O O . ARG A 1 91 ? -0.626 10.131 14.351 1.00 90.62 91 ARG A O 1
ATOM 723 N N . GLN A 1 92 ? 0.493 9.150 12.673 1.00 89.38 92 GLN A N 1
ATOM 724 C CA . GLN A 1 92 ? 0.223 10.213 11.696 1.00 89.38 92 GLN A CA 1
ATOM 725 C C . GLN A 1 92 ? -1.272 10.347 11.384 1.00 89.38 92 GLN A C 1
ATOM 727 O O . GLN A 1 92 ? -1.799 11.453 11.315 1.00 89.38 92 GLN A O 1
ATOM 732 N N . ILE A 1 93 ? -1.968 9.222 11.217 1.00 88.62 93 ILE A N 1
ATOM 733 C CA . ILE A 1 93 ? -3.412 9.203 10.982 1.00 88.62 93 ILE A CA 1
ATOM 734 C C . ILE A 1 93 ? -4.150 9.828 12.171 1.00 88.62 93 ILE A C 1
ATOM 736 O O . ILE A 1 93 ? -5.008 10.682 11.968 1.00 88.62 93 ILE A O 1
ATOM 740 N N . ASP A 1 94 ? -3.795 9.450 13.397 1.00 87.75 94 ASP A N 1
ATOM 741 C CA . ASP A 1 94 ? -4.413 9.964 14.618 1.00 87.75 94 ASP A CA 1
ATOM 742 C C . ASP A 1 94 ? -4.091 11.457 14.844 1.00 87.75 94 ASP A C 1
ATOM 744 O O . ASP A 1 94 ? -4.945 12.196 15.333 1.00 87.75 94 ASP A O 1
ATOM 748 N N . GLU A 1 95 ? -2.898 11.925 14.451 1.00 87.75 95 GLU A N 1
ATOM 749 C CA . GLU A 1 95 ? -2.516 13.349 14.450 1.00 87.75 95 GLU A CA 1
ATOM 750 C C . GLU A 1 95 ? -3.387 14.177 13.485 1.00 87.75 95 GLU A C 1
ATOM 752 O O . GLU A 1 95 ? -3.739 15.314 13.799 1.00 87.75 95 GLU A O 1
ATOM 757 N N . ILE A 1 96 ? -3.762 13.613 12.331 1.00 86.69 96 ILE A N 1
ATOM 758 C CA . ILE A 1 96 ? -4.561 14.296 11.299 1.00 86.69 96 ILE A CA 1
ATOM 759 C C . ILE A 1 96 ? -6.065 14.209 11.596 1.00 86.69 96 ILE A C 1
ATOM 761 O O . ILE A 1 96 ? -6.790 15.193 11.451 1.00 86.69 96 ILE A O 1
ATOM 765 N N . MET A 1 97 ? -6.542 13.026 11.984 1.00 86.50 97 MET A N 1
ATOM 766 C CA . MET A 1 97 ? -7.969 12.691 12.058 1.00 86.50 97 MET A CA 1
ATOM 767 C C . MET A 1 97 ? -8.527 12.684 13.486 1.00 86.50 97 MET A C 1
ATOM 769 O O . MET A 1 97 ? -9.746 12.645 13.662 1.00 86.50 97 MET A O 1
ATOM 773 N N . GLY A 1 98 ? -7.666 12.732 14.503 1.00 81.88 98 GLY A N 1
ATOM 774 C CA . GLY A 1 98 ? -8.028 12.621 15.913 1.00 81.88 98 GLY A CA 1
ATOM 775 C C . GLY A 1 98 ? -8.057 11.172 16.410 1.00 81.88 98 GLY A C 1
ATOM 776 O O . GLY A 1 98 ? -8.633 10.282 15.783 1.00 81.88 98 GLY A O 1
ATOM 777 N N . VAL A 1 99 ? -7.453 10.951 17.579 1.00 82.31 99 VAL A N 1
ATOM 778 C CA . VAL A 1 99 ? -7.355 9.638 18.235 1.00 82.31 99 VAL A CA 1
ATOM 779 C C . VAL A 1 99 ? -8.744 9.054 18.501 1.00 82.31 99 VAL A C 1
ATOM 781 O O . VAL A 1 99 ? -9.613 9.718 19.062 1.00 82.31 99 VAL A O 1
ATOM 784 N N . GLY A 1 100 ? -8.930 7.778 18.158 1.00 77.62 100 GLY A N 1
ATOM 785 C CA . GLY A 1 100 ? -10.147 7.023 18.479 1.00 77.62 100 GLY A CA 1
ATOM 786 C C . GLY A 1 100 ? -11.340 7.302 17.561 1.00 77.62 100 GLY A C 1
ATOM 787 O O . GLY A 1 100 ? -12.387 6.675 17.723 1.00 77.62 100 GLY A O 1
ATOM 788 N N . ASN A 1 101 ? -11.193 8.188 16.574 1.00 82.50 101 ASN A N 1
ATOM 789 C CA . ASN A 1 101 ? -12.238 8.433 15.591 1.00 82.50 101 ASN A CA 1
ATOM 790 C C . ASN A 1 101 ? -12.340 7.272 14.597 1.00 82.50 101 ASN A C 1
ATOM 792 O O . ASN A 1 101 ? -11.343 6.775 14.076 1.00 82.50 101 ASN A O 1
ATOM 796 N N . THR A 1 102 ? -13.575 6.870 14.301 1.00 85.81 102 THR A N 1
ATOM 797 C CA . THR A 1 102 ? -13.868 5.927 13.217 1.00 85.81 102 THR A CA 1
ATOM 798 C C . THR A 1 102 ? -14.228 6.704 11.961 1.00 85.81 102 THR A C 1
ATOM 800 O O . THR A 1 102 ? -15.120 7.556 11.988 1.00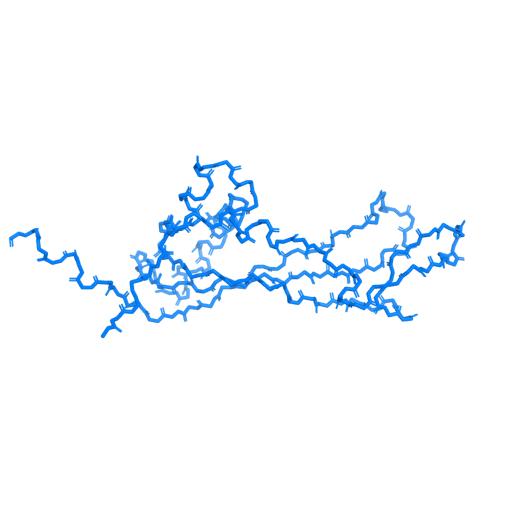 85.81 102 THR A O 1
ATOM 803 N N . PHE A 1 103 ? -13.573 6.397 10.845 1.00 85.56 103 PHE A N 1
ATOM 804 C CA . PHE A 1 103 ? -13.836 7.052 9.565 1.00 85.56 103 PHE A CA 1
ATOM 805 C C . PHE A 1 103 ? -13.621 6.119 8.382 1.00 85.56 103 PHE A C 1
ATOM 807 O O . PHE A 1 103 ? -12.988 5.066 8.478 1.00 85.56 103 PHE A O 1
ATOM 814 N N . SER A 1 104 ? -14.195 6.524 7.250 1.00 87.25 104 SER A N 1
ATOM 815 C CA . SER A 1 104 ? -14.024 5.804 6.000 1.00 87.25 104 SER A CA 1
ATOM 816 C C . SER A 1 104 ? -12.700 6.176 5.351 1.00 87.25 104 SER A C 1
ATOM 818 O O . SER A 1 104 ? -12.338 7.349 5.269 1.00 87.25 104 SER A O 1
ATOM 820 N N . LEU A 1 105 ? -12.029 5.155 4.838 1.00 87.00 105 LEU A N 1
ATOM 821 C CA . LEU A 1 105 ? -10.732 5.237 4.198 1.00 87.00 105 LEU A CA 1
ATOM 822 C C . LEU A 1 105 ? -10.845 4.687 2.780 1.00 87.00 105 LEU A C 1
ATOM 824 O O . LEU A 1 105 ? -11.169 3.514 2.606 1.00 87.00 105 LEU A O 1
ATOM 828 N N . ASP A 1 106 ? -10.578 5.513 1.779 1.00 87.69 106 ASP A N 1
ATOM 829 C CA . ASP A 1 106 ? -10.325 5.037 0.424 1.00 87.69 106 ASP A CA 1
ATOM 830 C C . ASP A 1 106 ? -8.812 4.807 0.272 1.00 87.69 106 ASP A C 1
ATOM 832 O O . ASP A 1 106 ? -7.991 5.672 0.573 1.00 87.69 106 ASP A O 1
ATOM 836 N N . ILE A 1 107 ? -8.441 3.603 -0.148 1.00 85.44 107 ILE A N 1
ATOM 837 C CA . ILE A 1 107 ? -7.069 3.117 -0.268 1.00 85.44 107 ILE A CA 1
ATOM 838 C C . ILE A 1 107 ? -6.757 2.964 -1.751 1.00 85.44 107 ILE A C 1
ATOM 840 O O . ILE A 1 107 ? -7.428 2.209 -2.469 1.00 85.44 107 ILE A O 1
ATOM 844 N N . GLU A 1 108 ? -5.706 3.649 -2.183 1.00 85.81 108 GLU A N 1
ATOM 845 C CA . GLU A 1 108 ? -5.162 3.564 -3.532 1.00 85.81 108 GLU A CA 1
ATOM 846 C C . GLU A 1 108 ? -3.702 3.127 -3.485 1.00 85.81 108 GLU A C 1
ATOM 848 O O . GLU A 1 108 ? -2.963 3.493 -2.572 1.00 85.81 108 GLU A O 1
ATOM 853 N N . LEU A 1 109 ? -3.282 2.342 -4.475 1.00 81.62 109 LEU A N 1
ATOM 854 C CA . LEU A 1 109 ? -1.902 1.878 -4.582 1.00 81.62 109 LEU A CA 1
ATOM 855 C C . LEU A 1 109 ? -1.243 2.477 -5.816 1.00 81.62 109 LEU A C 1
ATOM 857 O O . LEU A 1 109 ? -1.797 2.428 -6.920 1.00 81.62 109 LEU A O 1
ATOM 861 N N . LEU A 1 110 ? -0.041 3.009 -5.628 1.00 79.56 110 LEU A N 1
ATOM 862 C CA . LEU A 1 110 ? 0.794 3.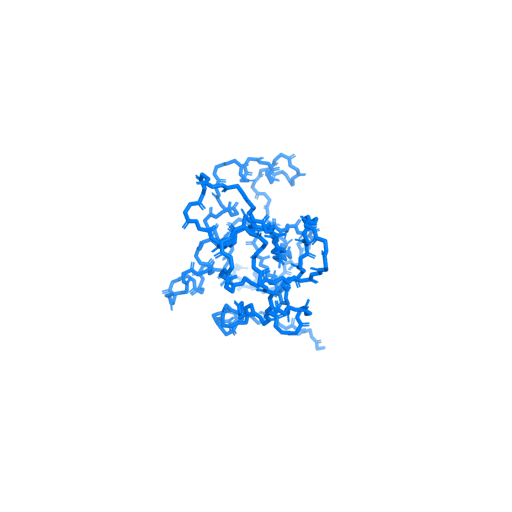506 -6.707 1.00 79.56 110 LEU A CA 1
ATOM 863 C C . LEU A 1 110 ? 2.120 2.753 -6.693 1.00 79.56 110 LEU A C 1
ATOM 865 O O . LEU A 1 110 ? 2.776 2.614 -5.664 1.00 79.56 110 LEU A O 1
ATOM 869 N N . TYR A 1 111 ? 2.488 2.247 -7.857 1.00 78.12 111 TYR A N 1
ATOM 870 C CA . TYR A 1 111 ? 3.732 1.544 -8.095 1.00 78.12 111 TYR A CA 1
ATOM 871 C C . TYR A 1 111 ? 4.748 2.523 -8.660 1.00 78.12 111 TYR A C 1
ATOM 873 O O . TYR A 1 111 ? 4.493 3.166 -9.680 1.00 78.12 111 TYR A O 1
ATOM 881 N N . TRP A 1 112 ? 5.892 2.637 -8.002 1.00 74.81 112 TRP A N 1
ATOM 882 C CA . TRP A 1 112 ? 7.013 3.388 -8.534 1.00 74.81 112 TRP A CA 1
ATOM 883 C C . TRP A 1 112 ? 8.020 2.428 -9.142 1.00 74.81 112 TRP A C 1
ATOM 885 O O . TRP A 1 112 ? 8.492 1.497 -8.484 1.00 74.81 112 TRP A O 1
ATOM 895 N N . TRP A 1 113 ? 8.340 2.686 -10.402 1.00 72.19 113 TRP A N 1
ATOM 896 C CA . TRP A 1 113 ? 9.326 1.939 -11.155 1.00 72.19 113 TRP A CA 1
ATOM 897 C C . TRP A 1 113 ? 10.533 2.811 -11.459 1.00 72.19 113 TRP A C 1
ATOM 899 O O . TRP A 1 113 ? 10.385 3.945 -11.926 1.00 72.19 113 TRP A O 1
ATOM 909 N N . HIS A 1 114 ? 11.713 2.246 -11.250 1.00 66.38 114 HIS A N 1
ATOM 910 C CA . HIS A 1 114 ? 12.976 2.824 -11.663 1.00 66.38 114 HIS A CA 1
ATOM 911 C C . HIS A 1 114 ? 13.844 1.725 -12.274 1.00 66.38 114 HIS A C 1
ATOM 913 O O . HIS A 1 114 ? 13.985 0.657 -11.673 1.00 66.38 114 HIS A O 1
ATOM 919 N N . ALA A 1 115 ? 14.439 1.985 -13.43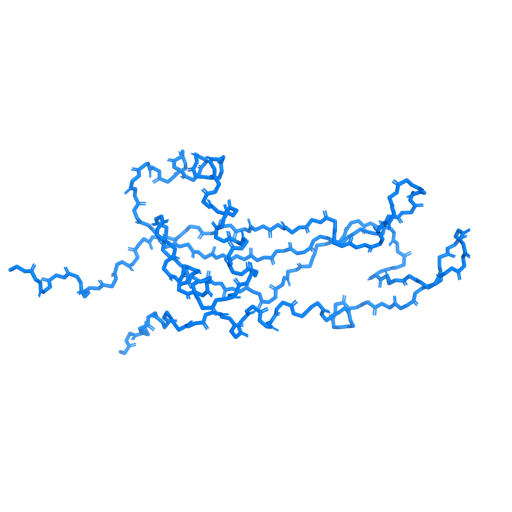8 1.00 58.47 115 ALA A N 1
ATOM 920 C CA . ALA A 1 115 ? 15.554 1.175 -13.907 1.00 58.47 115 ALA A CA 1
ATOM 921 C C . ALA A 1 115 ? 16.750 1.455 -12.992 1.00 58.47 115 ALA A C 1
ATOM 923 O O . ALA A 1 115 ? 17.270 2.569 -12.959 1.00 58.47 115 ALA A O 1
ATOM 924 N N . PHE A 1 116 ? 17.170 0.465 -12.209 1.00 56.09 116 PHE A N 1
ATOM 925 C CA . PHE A 1 116 ? 18.455 0.541 -11.527 1.00 56.09 116 PHE A CA 1
ATOM 926 C C . PHE A 1 116 ? 19.547 0.209 -12.542 1.00 56.09 116 PHE A C 1
ATOM 928 O O . PHE A 1 116 ? 19.624 -0.920 -13.013 1.00 56.09 116 PHE A O 1
ATOM 935 N N . THR A 1 117 ? 20.376 1.195 -12.881 1.00 52.53 117 THR A N 1
ATOM 936 C CA . THR A 1 117 ? 21.547 1.012 -13.754 1.00 52.53 117 THR A CA 1
ATOM 937 C C . THR A 1 117 ? 22.841 0.765 -12.975 1.00 52.53 117 THR A C 1
ATOM 939 O O . THR A 1 117 ? 23.866 0.448 -13.578 1.00 52.53 117 THR A O 1
ATOM 942 N N . ASP A 1 118 ? 22.816 0.853 -11.639 1.00 43.34 118 ASP A N 1
ATOM 943 C CA . ASP A 1 118 ? 24.018 0.713 -10.816 1.00 43.34 118 ASP A CA 1
ATOM 944 C C . ASP A 1 118 ? 24.233 -0.708 -10.277 1.00 43.34 118 ASP A C 1
ATOM 946 O O . ASP A 1 118 ? 23.354 -1.334 -9.683 1.00 43.34 118 ASP A O 1
ATOM 950 N N . ARG A 1 119 ? 25.474 -1.174 -10.453 1.00 48.53 119 ARG A N 1
ATOM 951 C CA . ARG A 1 119 ? 26.001 -2.530 -10.208 1.00 48.53 119 ARG A CA 1
ATOM 952 C C . ARG A 1 119 ? 25.977 -3.019 -8.750 1.00 48.53 119 ARG A C 1
ATOM 954 O O . ARG A 1 119 ? 26.525 -4.083 -8.482 1.00 48.53 119 ARG A O 1
ATOM 961 N N . ASP A 1 120 ? 25.346 -2.293 -7.831 1.00 45.50 120 ASP A N 1
ATOM 962 C CA . ASP A 1 120 ? 25.322 -2.626 -6.397 1.00 45.50 120 ASP A CA 1
ATOM 963 C C . ASP A 1 120 ? 23.948 -3.091 -5.883 1.00 45.50 120 ASP A C 1
ATOM 965 O O . ASP A 1 120 ? 23.786 -3.343 -4.688 1.00 45.50 120 ASP A O 1
ATOM 969 N N . VAL A 1 121 ? 22.950 -3.254 -6.761 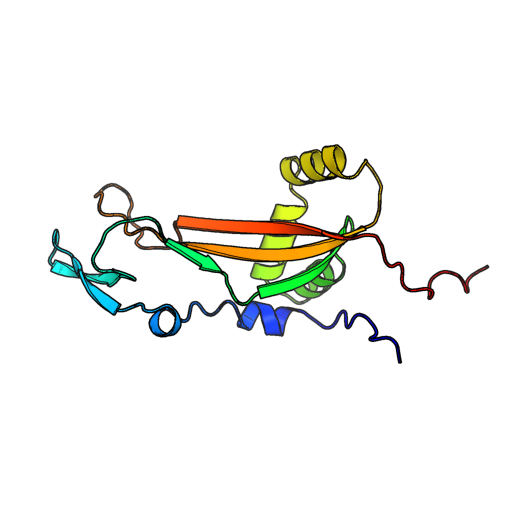1.00 48.50 121 VAL A N 1
ATOM 970 C CA . VAL A 1 121 ? 21.646 -3.816 -6.381 1.00 48.50 121 VAL A CA 1
ATOM 971 C C . VAL A 1 121 ? 21.359 -5.051 -7.230 1.00 48.50 121 VAL A C 1
ATOM 973 O O . VAL A 1 121 ? 20.996 -4.947 -8.394 1.00 48.50 121 VAL A O 1
ATOM 976 N N . GLU A 1 122 ? 21.487 -6.236 -6.630 1.00 45.38 122 GLU A N 1
ATOM 977 C CA . GLU A 1 122 ? 21.218 -7.555 -7.237 1.00 45.38 122 GLU A CA 1
ATOM 978 C C . GLU A 1 122 ? 19.767 -7.769 -7.736 1.00 45.38 122 GLU A C 1
ATOM 980 O O . GLU A 1 122 ? 19.382 -8.898 -8.037 1.00 45.38 122 GLU A O 1
ATOM 985 N N . GLN A 1 123 ? 18.913 -6.744 -7.811 1.00 44.09 123 GLN A N 1
ATOM 986 C CA . GLN A 1 123 ? 17.503 -6.925 -8.159 1.00 44.09 123 GLN A CA 1
ATOM 987 C C . GLN A 1 123 ? 16.991 -5.821 -9.088 1.00 44.09 123 GLN A C 1
ATOM 989 O O . GLN A 1 123 ? 16.669 -4.716 -8.656 1.00 44.09 123 GLN A O 1
ATOM 994 N N . GLN A 1 124 ? 16.818 -6.168 -10.368 1.00 45.75 124 GLN A N 1
ATOM 995 C CA . GLN A 1 124 ? 15.806 -5.526 -11.204 1.00 45.75 124 GLN A CA 1
ATOM 996 C C . GLN A 1 124 ? 14.437 -5.798 -10.556 1.00 45.75 124 GLN A C 1
ATOM 998 O O . GLN A 1 124 ? 14.051 -6.955 -10.381 1.00 45.75 124 GLN A O 1
ATOM 1003 N N . GLY A 1 125 ? 13.704 -4.761 -10.143 1.00 55.78 125 GLY A N 1
ATOM 1004 C CA . GLY A 1 125 ? 12.419 -4.973 -9.475 1.00 55.78 125 GLY A CA 1
ATOM 1005 C C . GLY A 1 125 ? 11.803 -3.746 -8.807 1.00 55.78 125 GLY A C 1
ATOM 1006 O O . GLY A 1 125 ? 12.382 -2.661 -8.793 1.00 55.78 125 GLY A O 1
ATOM 1007 N N . LEU A 1 126 ? 10.590 -3.959 -8.272 1.00 54.38 126 LEU A N 1
ATOM 1008 C CA . LEU A 1 126 ? 9.777 -3.021 -7.482 1.00 54.38 126 LEU A CA 1
ATOM 1009 C C . LEU A 1 126 ? 10.658 -2.144 -6.584 1.00 54.38 126 LEU A C 1
ATOM 1011 O O . LEU A 1 126 ? 11.192 -2.618 -5.584 1.00 54.38 126 LEU A O 1
ATOM 1015 N N . SER A 1 127 ? 10.760 -0.857 -6.912 1.00 62.78 127 SER A N 1
ATOM 1016 C CA . SER A 1 127 ? 11.553 0.079 -6.111 1.00 62.78 127 SER A CA 1
ATOM 1017 C C . SER A 1 127 ? 10.756 0.579 -4.905 1.00 62.78 127 SER A C 1
ATOM 1019 O O . SER A 1 127 ? 11.296 0.697 -3.807 1.00 62.78 127 SER A O 1
ATOM 1021 N N . LEU A 1 128 ? 9.458 0.864 -5.091 1.00 69.94 128 LEU A N 1
ATOM 1022 C CA . LEU A 1 128 ? 8.580 1.351 -4.026 1.00 69.94 128 LEU A CA 1
ATOM 1023 C C . LEU A 1 128 ? 7.096 1.096 -4.341 1.00 69.94 128 LEU A C 1
ATOM 1025 O O . LEU A 1 128 ? 6.617 1.381 -5.440 1.00 69.94 128 LEU A O 1
ATOM 1029 N N . LEU A 1 129 ? 6.348 0.625 -3.338 1.00 77.00 129 LEU A N 1
ATOM 1030 C CA . LEU A 1 129 ? 4.884 0.623 -3.340 1.00 77.00 129 LEU A CA 1
ATOM 1031 C C . LEU A 1 129 ? 4.390 1.753 -2.433 1.00 77.00 129 LEU A C 1
ATOM 1033 O O . LEU A 1 129 ? 4.572 1.709 -1.218 1.00 77.00 129 LEU A O 1
ATOM 1037 N N . GLU A 1 130 ? 3.757 2.761 -3.022 1.00 83.88 130 GLU A N 1
ATOM 1038 C CA . GLU A 1 130 ? 3.111 3.845 -2.289 1.00 83.88 130 GLU A CA 1
ATOM 1039 C C . GLU A 1 130 ? 1.651 3.477 -2.006 1.00 83.88 130 GLU A C 1
ATOM 1041 O O . GLU A 1 130 ? 0.892 3.132 -2.915 1.00 83.88 130 GLU A O 1
ATOM 1046 N N . ILE A 1 131 ? 1.255 3.568 -0.735 1.00 84.88 131 ILE A N 1
ATOM 1047 C CA . ILE A 1 131 ? -0.127 3.388 -0.286 1.00 84.88 131 ILE A CA 1
ATOM 1048 C C . ILE A 1 131 ? -0.690 4.773 0.025 1.00 84.88 131 ILE A C 1
ATOM 1050 O O . ILE A 1 131 ? -0.298 5.403 1.007 1.00 84.88 131 ILE A O 1
ATOM 1054 N N . THR A 1 132 ? -1.613 5.251 -0.803 1.00 86.12 132 THR A N 1
ATOM 1055 C CA . THR A 1 132 ? -2.296 6.526 -0.579 1.00 86.12 132 THR A CA 1
ATOM 1056 C C . THR A 1 132 ? -3.594 6.293 0.179 1.00 86.12 132 THR A C 1
ATOM 1058 O O . THR A 1 132 ? -4.432 5.481 -0.216 1.00 86.12 132 THR A O 1
ATOM 1061 N N . LEU A 1 133 ? -3.753 7.047 1.265 1.00 85.81 133 LEU A N 1
ATOM 1062 C CA . LEU A 1 133 ? -4.928 7.043 2.120 1.00 85.81 133 LEU A CA 1
ATOM 1063 C C . LEU A 1 133 ? -5.732 8.319 1.879 1.00 85.81 133 LEU A C 1
ATOM 1065 O O . LEU A 1 133 ? -5.242 9.425 2.105 1.00 85.81 133 LEU A O 1
ATOM 1069 N N . LEU A 1 134 ? -6.963 8.160 1.409 1.00 85.00 134 LEU A N 1
ATOM 1070 C CA . LEU A 1 134 ? -7.907 9.245 1.192 1.00 85.00 134 LEU A CA 1
ATOM 1071 C C . LEU A 1 134 ? -8.990 9.164 2.267 1.00 85.00 134 LEU A C 1
ATOM 1073 O O . LEU A 1 134 ? -9.687 8.157 2.405 1.00 85.00 134 LEU A O 1
ATOM 1077 N N . PHE A 1 135 ? -9.113 10.230 3.049 1.00 82.06 135 PHE A N 1
ATOM 1078 C CA . PHE A 1 135 ? -10.028 10.289 4.181 1.00 82.06 135 PHE A CA 1
ATOM 1079 C C . PHE A 1 135 ? -11.365 10.887 3.746 1.00 82.06 135 PHE A C 1
ATOM 1081 O O . PHE A 1 135 ? -11.415 11.990 3.199 1.00 82.06 135 PHE A O 1
ATOM 1088 N N . GLY A 1 136 ? -12.453 10.162 3.998 1.00 69.00 136 GLY A N 1
ATOM 1089 C CA . GLY A 1 136 ? -13.815 10.640 3.776 1.00 69.00 136 GLY A CA 1
ATOM 1090 C C . GLY A 1 136 ? -14.594 10.747 5.090 1.00 69.00 136 GLY A C 1
ATOM 1091 O O . GLY A 1 136 ? -14.263 10.052 6.056 1.00 69.00 136 GLY A O 1
ATOM 1092 N N . PRO A 1 137 ? -15.658 11.574 5.149 1.00 59.62 137 PRO A N 1
ATOM 1093 C CA . PRO A 1 137 ? -16.551 11.587 6.303 1.00 59.62 137 PRO A CA 1
ATOM 1094 C C . PRO A 1 137 ? -17.109 10.178 6.555 1.00 59.62 137 PRO A C 1
ATOM 1096 O O . PRO A 1 137 ? -17.437 9.447 5.614 1.00 59.62 137 PRO A O 1
ATOM 1099 N N . SER A 1 138 ? -17.205 9.781 7.827 1.00 53.59 138 SER A N 1
ATOM 1100 C CA . SER A 1 138 ? -17.822 8.518 8.230 1.00 53.59 138 SER A CA 1
ATOM 1101 C C . SER A 1 138 ? -19.290 8.505 7.812 1.00 53.59 138 SER A C 1
ATOM 1103 O O . SER A 1 138 ? -20.146 9.122 8.439 1.00 53.59 138 SER A O 1
ATOM 1105 N N . VAL A 1 139 ? -19.615 7.761 6.757 1.00 50.94 139 VAL A N 1
ATOM 1106 C CA . VAL A 1 139 ? -20.992 7.308 6.558 1.00 50.94 139 VAL A CA 1
ATOM 1107 C C . VAL A 1 139 ? -21.108 6.006 7.335 1.00 50.94 139 VAL A C 1
ATOM 1109 O O . VAL A 1 139 ? -20.832 4.931 6.805 1.00 50.94 139 VAL A O 1
ATOM 1112 N N . LEU A 1 140 ? -21.439 6.107 8.624 1.00 44.50 140 LEU A N 1
ATOM 1113 C CA . LEU A 1 140 ? -21.878 4.936 9.377 1.00 44.50 140 LEU A CA 1
ATOM 1114 C C . LEU A 1 140 ? -23.087 4.346 8.631 1.00 44.50 140 LEU A C 1
ATOM 1116 O O . LEU A 1 140 ? -24.028 5.087 8.327 1.00 44.50 140 LEU A O 1
ATOM 1120 N N . PRO A 1 141 ? -23.108 3.042 8.309 1.00 42.12 141 PRO A N 1
ATOM 1121 C CA . PRO A 1 141 ? -24.354 2.403 7.930 1.00 42.12 141 PRO A CA 1
ATOM 1122 C C . PRO A 1 141 ? -25.322 2.579 9.101 1.00 42.12 141 PRO A C 1
ATOM 1124 O O . PRO A 1 141 ? -24.971 2.265 10.237 1.00 42.12 141 PRO A O 1
ATOM 1127 N N . ALA A 1 142 ? -26.545 3.039 8.839 1.00 45.78 142 ALA A N 1
ATOM 1128 C CA . ALA A 1 142 ? -27.605 3.218 9.837 1.00 45.78 142 ALA A CA 1
ATOM 1129 C C . ALA A 1 142 ? -28.061 1.907 10.533 1.00 45.78 142 ALA A C 1
ATOM 1131 O O . ALA A 1 142 ? -29.109 1.876 11.162 1.00 45.78 142 ALA A O 1
ATOM 1132 N N . ALA A 1 143 ? -27.294 0.820 10.422 1.00 42.94 143 ALA A N 1
ATOM 1133 C CA . ALA A 1 143 ? -27.638 -0.522 10.876 1.00 42.94 143 ALA A CA 1
ATOM 1134 C C . ALA A 1 143 ? -27.081 -0.885 12.269 1.00 42.94 143 ALA A C 1
ATOM 1136 O O . ALA A 1 143 ? -27.163 -2.042 12.661 1.00 42.94 143 ALA A O 1
ATOM 1137 N N . PHE A 1 144 ? -26.527 0.069 13.026 1.00 41.44 144 PHE A N 1
ATOM 1138 C CA . PHE A 1 144 ? -26.045 -0.166 14.399 1.00 41.44 144 PHE A CA 1
ATOM 1139 C C . PHE A 1 144 ? -26.940 0.431 15.502 1.00 41.44 144 PHE A C 1
ATOM 1141 O O . PHE A 1 144 ? -26.526 0.460 16.654 1.00 41.44 144 PHE A O 1
ATOM 1148 N N . ASN A 1 145 ? -28.167 0.860 15.177 1.00 36.16 145 ASN A N 1
ATOM 1149 C CA . ASN A 1 145 ? -29.104 1.437 16.155 1.00 36.16 145 ASN A CA 1
ATOM 1150 C C . ASN A 1 145 ? -30.251 0.511 16.608 1.00 36.16 145 ASN A C 1
ATOM 1152 O O . ASN A 1 145 ? -31.052 0.948 17.422 1.00 36.16 145 ASN A O 1
ATOM 1156 N N . ASP A 1 146 ? -30.312 -0.753 16.176 1.00 35.72 146 ASP A N 1
ATOM 1157 C CA . ASP A 1 146 ? -31.389 -1.683 16.579 1.00 35.72 146 ASP A CA 1
ATOM 1158 C C . ASP A 1 146 ? -30.933 -2.758 17.583 1.00 35.72 146 ASP A C 1
ATOM 1160 O O . ASP A 1 146 ? -31.314 -3.923 17.492 1.00 35.72 146 ASP A O 1
ATOM 1164 N N . LEU A 1 147 ? -30.114 -2.373 18.563 1.00 40.72 147 LEU A N 1
ATOM 1165 C CA . LEU A 1 147 ? -29.899 -3.160 19.780 1.00 40.72 147 LEU A CA 1
ATOM 1166 C C . LEU A 1 147 ? -29.730 -2.216 20.976 1.00 40.72 147 LEU A C 1
ATOM 1168 O O . LEU A 1 147 ? -28.612 -2.050 21.445 1.00 40.72 147 LEU A O 1
ATOM 1172 N N . TYR A 1 148 ? -30.824 -1.580 21.406 1.00 41.16 148 TYR A N 1
ATOM 1173 C CA . TYR A 1 148 ? -31.232 -1.367 22.808 1.00 41.16 148 TYR A CA 1
ATOM 1174 C C . TYR A 1 148 ? -32.680 -0.872 22.854 1.00 41.16 148 TYR A C 1
ATOM 1176 O O . TYR A 1 148 ? -32.987 0.122 22.162 1.00 41.16 148 TYR A O 1
#

Foldseek 3Di:
DDPDPPLPQCVVCVVQPPPPLVVLQWDWDQQPPPRDTDIDNDPDQDKDKAWRPDKDKAKPPVRSSLVVNVVVPRPVSVVLNCVCNPPVNLVVCCVVPNPPDIFMKIKTKMFIAGPDPDPPDPDRDGPDIDIDIDTDGDPDDPPPPPDD

Sequence (148 aa):
MTPLLDFNYVCGRCKGLRFDDAALGGFESVSNYDGESELKFDEDERLRKFRLNYKLKDLYPELPALSKSSAGGCQSCDFIRAAILSKDSRRQIDEIMGVGNTFSLDIELLYWWHAFTDRDVEQQGLSLLEITLLFGPSVLPAAFNDLY